Protein AF-A0AB37VZ58-F1 (afdb_monomer_lite)

pLDDT: mean 70.83, std 14.21, range [38.75, 91.62]

Sequence (86 aa):
MCDGRWWIDYLCINQADLVERAEQVRLMQQVYDRAHEVIVWLGDQSSDSDRAFNFIKLHDKIIQEANSDEQIRRSFDLQTDKYTAH

Structure (mmCIF, N/CA/C/O backbone):
data_AF-A0AB37VZ58-F1
#
_entry.id   AF-A0AB37VZ58-F1
#
loop_
_atom_site.group_PDB
_atom_site.id
_atom_site.type_symbol
_atom_site.label_atom_id
_atom_site.label_alt_id
_atom_site.label_comp_id
_atom_site.label_asym_id
_atom_site.label_entity_id
_atom_site.label_seq_id
_atom_site.pdbx_PDB_ins_code
_atom_site.Cartn_x
_atom_site.Cartn_y
_atom_site.Cartn_z
_atom_site.occupancy
_atom_site.B_iso_or_equiv
_atom_site.auth_seq_id
_atom_site.auth_comp_id
_atom_site.auth_asym_id
_atom_site.auth_atom_id
_atom_site.pdbx_PDB_model_num
ATOM 1 N N . MET A 1 1 ? -26.340 -12.885 -2.835 1.00 42.97 1 MET A N 1
ATOM 2 C CA . MET A 1 1 ? -25.133 -13.134 -3.648 1.00 42.97 1 MET A CA 1
ATOM 3 C C . MET A 1 1 ? -24.429 -11.801 -3.779 1.00 42.97 1 MET A C 1
ATOM 5 O O . MET A 1 1 ? -24.981 -10.905 -4.400 1.00 42.97 1 MET A O 1
ATOM 9 N N . CYS A 1 2 ? -23.326 -11.614 -3.062 1.00 47.75 2 CYS A N 1
ATOM 10 C CA . CYS A 1 2 ? -22.593 -10.354 -3.051 1.00 47.75 2 CYS A CA 1
ATOM 11 C C . CYS A 1 2 ? -21.649 -10.381 -4.251 1.00 47.75 2 CYS A C 1
ATOM 13 O O . CYS A 1 2 ? -20.664 -11.113 -4.229 1.00 47.75 2 CYS A O 1
ATOM 15 N N . ASP A 1 3 ? -21.983 -9.645 -5.305 1.00 57.41 3 ASP A N 1
ATOM 16 C CA . ASP A 1 3 ? -21.097 -9.459 -6.451 1.00 57.41 3 ASP A CA 1
ATOM 17 C C . ASP A 1 3 ? -20.031 -8.427 -6.044 1.00 57.41 3 ASP A C 1
ATOM 19 O O . ASP A 1 3 ? -20.203 -7.214 -6.179 1.00 57.41 3 ASP A O 1
ATOM 23 N N . GLY A 1 4 ? -18.993 -8.900 -5.351 1.00 69.75 4 GLY A N 1
ATOM 24 C CA . GLY A 1 4 ? -17.906 -8.056 -4.865 1.00 69.75 4 GLY A CA 1
ATOM 25 C C . GLY A 1 4 ? -16.991 -7.680 -6.023 1.00 69.75 4 GLY A C 1
ATOM 26 O O . GLY A 1 4 ? -16.429 -8.561 -6.666 1.00 69.75 4 GLY A O 1
ATOM 27 N N . ARG A 1 5 ? -16.822 -6.382 -6.297 1.00 76.06 5 ARG A N 1
ATOM 28 C CA . ARG A 1 5 ? -15.792 -5.900 -7.227 1.00 76.06 5 ARG A CA 1
ATOM 29 C C . ARG A 1 5 ? -14.459 -5.843 -6.492 1.00 76.06 5 ARG A C 1
ATOM 31 O O . ARG A 1 5 ? -14.324 -5.083 -5.537 1.00 76.06 5 ARG A O 1
ATOM 38 N N . TRP A 1 6 ? -13.500 -6.633 -6.955 1.00 81.94 6 TRP A N 1
ATOM 39 C CA . TRP A 1 6 ? -12.137 -6.658 -6.434 1.00 81.94 6 TRP A CA 1
ATOM 40 C C . TRP A 1 6 ? -11.242 -5.849 -7.359 1.00 81.94 6 TRP A C 1
ATOM 42 O O . TRP A 1 6 ? -11.318 -5.989 -8.579 1.00 81.94 6 TRP A O 1
ATOM 52 N N . TRP A 1 7 ? -10.396 -5.015 -6.771 1.00 87.00 7 TRP A N 1
ATOM 53 C CA . TRP A 1 7 ? -9.333 -4.335 -7.488 1.00 87.00 7 TRP A CA 1
ATOM 54 C C . TRP A 1 7 ? -8.003 -4.917 -7.020 1.00 87.00 7 TRP A C 1
ATOM 56 O O . TRP A 1 7 ? -7.721 -4.930 -5.824 1.00 87.00 7 TRP A O 1
ATOM 66 N N . ILE A 1 8 ? -7.231 -5.456 -7.962 1.00 87.50 8 ILE A N 1
ATOM 67 C CA . ILE A 1 8 ? -5.936 -6.092 -7.711 1.00 87.50 8 ILE A CA 1
ATOM 68 C C . ILE A 1 8 ? -4.930 -5.318 -8.556 1.00 87.50 8 ILE A C 1
ATOM 70 O O . ILE A 1 8 ? -4.909 -5.501 -9.772 1.00 87.50 8 ILE A O 1
ATOM 74 N N . ASP A 1 9 ? -4.135 -4.443 -7.935 1.00 82.38 9 ASP A N 1
ATOM 75 C CA . ASP A 1 9 ? -3.169 -3.560 -8.616 1.00 82.38 9 ASP A CA 1
ATOM 76 C C . ASP A 1 9 ? -2.338 -4.286 -9.681 1.00 82.38 9 ASP A C 1
ATOM 78 O O . ASP A 1 9 ? -2.205 -3.818 -10.809 1.00 82.38 9 ASP A O 1
ATOM 82 N N . TYR A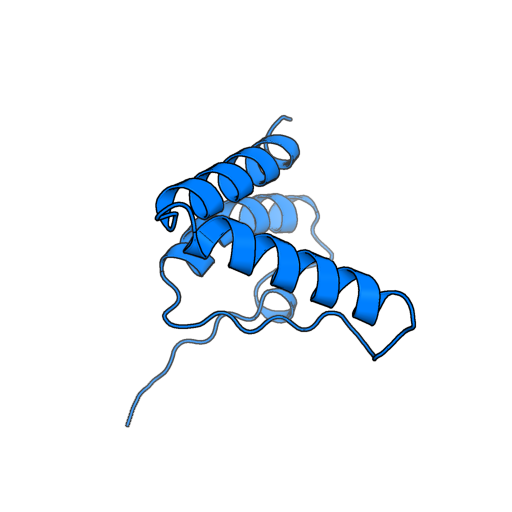 1 10 ? -1.844 -5.473 -9.351 1.00 83.00 10 TYR A N 1
ATOM 83 C CA . TYR A 1 10 ? -0.993 -6.277 -10.208 1.00 83.00 10 TYR A CA 1
ATOM 84 C C . TYR A 1 10 ? -1.690 -6.741 -11.493 1.00 83.00 10 TYR A C 1
ATOM 86 O O . TYR A 1 10 ? -1.033 -6.925 -12.513 1.00 83.00 10 TYR A O 1
ATOM 94 N N . LEU A 1 11 ? -3.011 -6.927 -11.451 1.00 84.50 11 LEU A N 1
ATOM 95 C CA . LEU A 1 11 ? -3.810 -7.370 -12.596 1.00 84.50 11 LEU A CA 1
ATOM 96 C C . LEU A 1 11 ? -4.485 -6.206 -13.325 1.00 84.50 11 LEU A C 1
ATOM 98 O O . LEU A 1 11 ? -4.700 -6.282 -14.531 1.00 84.50 11 LEU A O 1
ATOM 102 N N . CYS A 1 12 ? -4.860 -5.157 -12.596 1.00 84.94 12 CYS A N 1
ATOM 103 C CA . CYS A 1 12 ? -5.598 -4.019 -13.130 1.00 84.94 12 CYS A CA 1
ATOM 104 C C . CYS A 1 12 ? -4.694 -2.944 -13.743 1.00 84.94 12 CYS A C 1
ATOM 106 O O . CYS A 1 12 ? -5.200 -2.110 -14.488 1.00 84.94 12 CYS A O 1
ATOM 108 N N . ILE A 1 13 ? -3.397 -2.943 -13.423 1.00 85.56 13 ILE A N 1
ATOM 109 C CA . ILE A 1 13 ? -2.421 -1.988 -13.947 1.00 85.56 13 ILE A CA 1
ATOM 110 C C . ILE A 1 13 ? -1.483 -2.708 -14.906 1.00 85.56 13 ILE A C 1
ATOM 112 O O . ILE A 1 13 ? -0.832 -3.688 -14.533 1.00 85.56 13 ILE A O 1
ATOM 116 N N . ASN A 1 14 ? -1.341 -2.189 -16.123 1.00 86.75 14 ASN A N 1
ATOM 117 C CA . ASN A 1 14 ? -0.297 -2.655 -17.020 1.00 86.75 14 ASN A CA 1
ATOM 118 C C . ASN A 1 14 ? 1.086 -2.248 -16.496 1.00 86.75 14 ASN A C 1
ATOM 120 O O . ASN A 1 14 ? 1.536 -1.114 -16.640 1.00 86.75 14 ASN A O 1
ATOM 124 N N . GLN A 1 15 ? 1.797 -3.204 -15.908 1.00 81.75 15 GLN A N 1
ATOM 125 C CA . GLN A 1 15 ? 3.103 -2.947 -15.302 1.00 81.75 15 GLN A CA 1
ATOM 126 C C . GLN A 1 15 ? 4.202 -2.606 -16.322 1.00 81.75 15 GLN A C 1
ATOM 128 O O . GLN A 1 15 ? 5.232 -2.045 -15.937 1.00 81.75 15 GLN A O 1
ATOM 133 N N . ALA A 1 16 ? 4.003 -2.955 -17.599 1.00 90.56 16 ALA A N 1
ATOM 134 C CA . ALA A 1 16 ? 4.964 -2.716 -18.675 1.00 90.56 16 ALA A CA 1
ATOM 135 C C . ALA A 1 16 ? 4.826 -1.320 -19.304 1.00 90.56 16 ALA A C 1
ATOM 137 O O . ALA A 1 16 ? 5.790 -0.823 -19.888 1.00 90.56 16 ALA A O 1
ATOM 138 N N . ASP A 1 17 ? 3.661 -0.682 -19.171 1.00 91.62 17 ASP A N 1
ATOM 139 C CA . ASP A 1 17 ? 3.429 0.683 -19.636 1.00 91.62 17 ASP A CA 1
ATOM 140 C C . ASP A 1 17 ? 3.639 1.667 -18.481 1.00 91.62 17 ASP A C 1
ATOM 142 O O . ASP A 1 17 ? 2.825 1.792 -17.569 1.00 91.62 17 ASP A O 1
ATOM 146 N N . LEU A 1 18 ? 4.770 2.374 -18.511 1.00 88.12 18 LEU A N 1
ATOM 147 C CA . LEU A 1 18 ? 5.133 3.326 -17.462 1.00 88.12 18 LEU A CA 1
ATOM 148 C C . LEU A 1 18 ? 4.176 4.521 -17.381 1.00 88.12 18 LEU A C 1
ATOM 150 O O . LEU A 1 18 ? 4.014 5.074 -16.293 1.00 88.12 18 LEU A O 1
ATOM 154 N N . VAL A 1 19 ? 3.570 4.920 -18.502 1.00 88.00 19 VAL A N 1
ATOM 155 C CA . VAL A 1 19 ? 2.649 6.060 -18.561 1.00 88.00 19 VAL A CA 1
ATOM 156 C C . VAL A 1 19 ? 1.315 5.654 -17.950 1.00 88.00 19 VAL A C 1
ATOM 158 O O . VAL A 1 19 ? 0.866 6.297 -17.003 1.00 88.00 19 VAL A O 1
ATOM 161 N N . GLU A 1 20 ? 0.743 4.536 -18.399 1.00 87.38 20 GLU A N 1
ATOM 162 C CA . GLU A 1 20 ? -0.490 3.990 -17.819 1.00 87.38 20 GLU A CA 1
ATOM 163 C C . GLU A 1 20 ? -0.304 3.698 -16.326 1.00 87.38 20 GLU A C 1
ATOM 165 O O . GLU A 1 20 ? -1.137 4.073 -15.502 1.00 87.38 20 GLU A O 1
ATOM 170 N N . ARG A 1 21 ? 0.823 3.083 -15.948 1.00 85.12 21 ARG A N 1
ATOM 171 C CA . ARG A 1 21 ? 1.128 2.782 -14.549 1.00 85.12 21 ARG A CA 1
ATOM 172 C C . ARG A 1 21 ? 1.154 4.044 -13.699 1.00 85.12 21 ARG A C 1
ATOM 174 O O . ARG A 1 21 ? 0.587 4.034 -12.613 1.00 85.12 21 ARG A O 1
ATOM 181 N N . ALA A 1 22 ? 1.784 5.121 -14.165 1.00 84.69 22 ALA A N 1
ATOM 182 C CA . ALA A 1 22 ? 1.798 6.385 -13.433 1.00 84.69 22 ALA A CA 1
ATOM 183 C C . ALA A 1 22 ? 0.378 6.957 -13.261 1.00 84.69 22 ALA A C 1
ATOM 185 O O . ALA A 1 22 ? 0.014 7.396 -12.168 1.00 84.69 22 ALA A O 1
ATOM 186 N N . GLU A 1 23 ? -0.450 6.892 -14.306 1.00 86.94 23 GLU A N 1
ATOM 187 C CA . GLU A 1 23 ? -1.848 7.327 -14.248 1.00 86.94 23 GLU A CA 1
ATOM 188 C C . GLU A 1 23 ? -2.682 6.485 -13.274 1.00 86.94 23 GLU A C 1
ATOM 190 O O . GLU A 1 23 ? -3.412 7.041 -12.452 1.00 86.94 23 GLU A O 1
ATOM 195 N N . GLN A 1 24 ? -2.545 5.159 -13.315 1.00 84.69 24 GLN A N 1
ATOM 196 C CA . GLN A 1 24 ? -3.253 4.249 -12.416 1.00 84.69 24 GLN A CA 1
ATOM 197 C C . GLN A 1 24 ? -2.786 4.405 -10.970 1.00 84.69 24 GLN A C 1
ATOM 199 O O . GLN A 1 24 ? -3.622 4.461 -10.071 1.00 84.69 24 GLN A O 1
ATOM 204 N N . VAL A 1 25 ? -1.479 4.564 -10.732 1.00 84.31 25 VAL A N 1
ATOM 205 C CA . VAL A 1 25 ? -0.920 4.827 -9.395 1.00 84.31 25 VAL A CA 1
ATOM 206 C C . VAL A 1 25 ? -1.510 6.102 -8.795 1.00 84.31 25 VAL A C 1
ATOM 208 O O . VAL A 1 25 ? -1.874 6.117 -7.621 1.00 84.31 25 VAL A O 1
ATOM 211 N N . ARG A 1 26 ? -1.719 7.147 -9.604 1.00 83.38 26 ARG A N 1
ATOM 212 C CA . ARG A 1 26 ? -2.401 8.370 -9.157 1.00 83.38 26 ARG A CA 1
ATOM 213 C C . ARG A 1 26 ? -3.862 8.125 -8.753 1.00 83.38 26 ARG A C 1
ATOM 215 O O . ARG A 1 26 ? -4.385 8.817 -7.884 1.00 83.38 26 ARG A O 1
ATOM 222 N N . LEU A 1 27 ? -4.529 7.146 -9.364 1.00 84.31 27 LEU A N 1
ATOM 223 C CA . LEU A 1 27 ? -5.907 6.767 -9.038 1.00 84.31 27 LEU A CA 1
ATOM 224 C C . LEU A 1 27 ? -6.007 5.832 -7.824 1.00 84.31 27 LEU A C 1
ATOM 226 O O . LEU A 1 27 ? -7.074 5.775 -7.211 1.00 84.31 27 LEU A O 1
ATOM 230 N N . MET A 1 28 ? -4.923 5.146 -7.437 1.00 84.62 28 MET A N 1
ATOM 231 C CA . MET A 1 28 ? -4.914 4.192 -6.314 1.00 84.62 28 MET A CA 1
ATOM 232 C C . MET A 1 28 ? -5.418 4.816 -5.021 1.00 84.62 28 MET A C 1
ATOM 234 O O . MET A 1 28 ? -6.140 4.168 -4.271 1.00 84.62 28 MET A O 1
ATOM 238 N N . GLN A 1 29 ? -5.121 6.096 -4.802 1.00 79.44 29 GLN A N 1
ATOM 239 C CA . GLN A 1 29 ? -5.640 6.836 -3.662 1.00 79.44 29 GLN A CA 1
ATOM 240 C C . GLN A 1 29 ? -7.170 6.807 -3.600 1.00 79.44 29 GLN A C 1
ATOM 242 O O . GLN A 1 29 ? -7.732 6.480 -2.564 1.00 79.44 29 GLN A O 1
ATOM 247 N N . GLN A 1 30 ? -7.853 7.070 -4.716 1.00 83.81 30 GLN A N 1
ATOM 248 C CA . GLN A 1 30 ? -9.318 7.054 -4.770 1.00 83.81 30 GLN A CA 1
ATOM 249 C C . GLN A 1 30 ? -9.892 5.640 -4.656 1.00 83.81 30 GLN A C 1
ATOM 251 O O . GLN A 1 30 ? -11.003 5.465 -4.155 1.00 83.81 30 GLN A O 1
ATOM 256 N N . VAL A 1 31 ? -9.162 4.634 -5.145 1.00 85.44 31 VAL A N 1
ATOM 257 C CA . VAL A 1 31 ? -9.563 3.227 -5.039 1.00 85.44 31 VAL A CA 1
ATOM 258 C C . VAL A 1 31 ? -9.483 2.766 -3.586 1.00 85.44 31 VAL A C 1
ATOM 260 O O . VAL A 1 31 ? -10.461 2.231 -3.074 1.00 85.44 31 VAL A O 1
ATOM 263 N N . TYR A 1 32 ? -8.365 3.031 -2.909 1.00 82.69 32 TYR A N 1
ATOM 264 C CA . TYR A 1 32 ? -8.170 2.695 -1.500 1.00 82.69 32 TYR A CA 1
ATOM 265 C C . TYR A 1 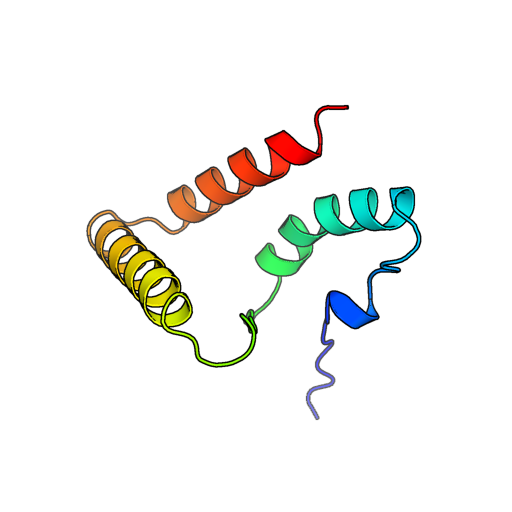32 ? -9.114 3.465 -0.580 1.00 82.69 32 TYR A C 1
ATOM 267 O O . TYR A 1 32 ? -9.664 2.877 0.343 1.00 82.69 32 TYR A O 1
ATOM 275 N N . ASP A 1 33 ? -9.381 4.737 -0.879 1.00 81.12 33 ASP A N 1
ATOM 276 C CA . ASP A 1 33 ? -10.317 5.572 -0.119 1.00 81.12 33 ASP A CA 1
ATOM 277 C C . ASP A 1 33 ? -11.760 5.036 -0.134 1.00 81.12 33 ASP A C 1
ATOM 279 O O . ASP A 1 33 ? -12.513 5.212 0.823 1.00 81.12 33 ASP A O 1
ATOM 283 N N . ARG A 1 34 ? -12.147 4.370 -1.228 1.00 81.75 34 ARG A N 1
ATOM 284 C CA . ARG A 1 34 ? -13.493 3.816 -1.438 1.00 81.75 34 ARG A CA 1
ATOM 285 C C . ARG A 1 34 ? -13.580 2.315 -1.172 1.00 81.75 34 ARG A C 1
ATOM 287 O O . ARG A 1 34 ? -14.676 1.756 -1.244 1.00 81.75 34 ARG A O 1
ATOM 294 N N . ALA A 1 35 ? -12.454 1.654 -0.920 1.00 82.44 35 ALA A N 1
ATOM 295 C CA . ALA A 1 35 ? -12.424 0.233 -0.630 1.00 82.44 35 ALA A CA 1
ATOM 296 C C . ALA A 1 35 ? -12.998 -0.016 0.768 1.00 82.44 35 ALA A C 1
ATOM 298 O O . ALA A 1 35 ? -12.654 0.666 1.728 1.00 82.44 35 ALA A O 1
ATOM 299 N N . HIS A 1 36 ? -13.872 -1.015 0.886 1.00 84.12 36 HIS A N 1
ATOM 300 C CA . HIS A 1 36 ? -14.343 -1.464 2.198 1.00 84.12 36 HIS A CA 1
ATOM 301 C C . HIS A 1 36 ? -13.195 -2.066 3.023 1.00 84.12 36 HIS A C 1
ATOM 303 O O . HIS A 1 36 ? -13.158 -1.932 4.240 1.00 84.12 36 HIS A O 1
ATOM 309 N N . GLU A 1 37 ? -12.264 -2.739 2.351 1.00 81.50 37 GLU A N 1
ATOM 310 C CA . GLU A 1 37 ? -11.095 -3.363 2.952 1.00 81.50 37 GLU A CA 1
ATOM 311 C C . GLU A 1 37 ? -9.952 -3.354 1.934 1.00 81.50 37 GLU A C 1
ATOM 313 O O . GLU A 1 37 ? -10.181 -3.522 0.733 1.00 81.50 37 GLU A O 1
ATOM 318 N N . VAL A 1 38 ? -8.724 -3.157 2.415 1.00 82.38 38 VAL A N 1
ATOM 319 C CA . VAL A 1 38 ? -7.507 -3.213 1.602 1.00 82.38 38 VAL A CA 1
ATOM 320 C C . VAL A 1 38 ? -6.627 -4.334 2.138 1.00 82.3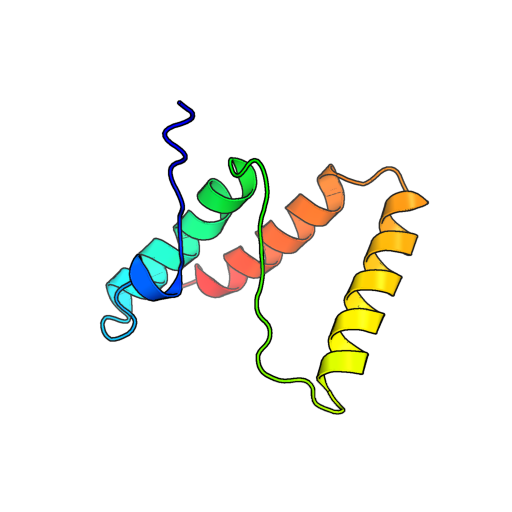8 38 VAL A C 1
ATOM 322 O O . VAL A 1 38 ? -6.233 -4.320 3.302 1.00 82.38 38 VAL A O 1
ATOM 325 N N . ILE A 1 39 ? -6.304 -5.297 1.275 1.00 82.88 39 ILE A N 1
ATOM 326 C CA . ILE A 1 39 ? -5.405 -6.410 1.586 1.00 82.88 39 ILE A CA 1
ATOM 327 C C . ILE A 1 39 ? -4.094 -6.168 0.843 1.00 82.88 39 ILE A C 1
ATOM 329 O O . ILE A 1 39 ? -4.086 -6.052 -0.379 1.00 82.88 39 ILE A O 1
ATOM 333 N N . VAL A 1 40 ? -2.987 -6.102 1.583 1.00 81.00 40 VAL A N 1
ATOM 334 C CA . VAL A 1 40 ? -1.642 -5.882 1.037 1.00 81.00 40 VAL A CA 1
ATOM 335 C C . VAL A 1 40 ? -0.787 -7.133 1.220 1.00 81.00 40 VAL A C 1
ATOM 337 O O . VAL A 1 40 ? -0.732 -7.707 2.309 1.00 81.00 40 VAL A O 1
ATOM 340 N N . TRP A 1 41 ? -0.081 -7.531 0.161 1.00 81.00 41 TRP A N 1
ATOM 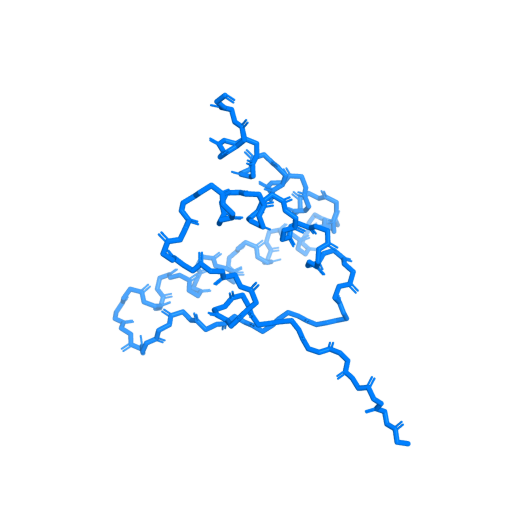341 C CA . TRP A 1 41 ? 0.941 -8.575 0.204 1.00 81.00 41 TRP A CA 1
ATOM 342 C C . TRP A 1 41 ? 2.327 -7.941 0.056 1.00 81.00 41 TRP A C 1
ATOM 344 O O . TRP A 1 41 ? 2.612 -7.287 -0.942 1.00 81.00 41 TRP A O 1
ATOM 354 N N . LEU A 1 42 ? 3.188 -8.122 1.059 1.00 75.00 42 LEU A N 1
ATOM 355 C CA . LEU A 1 42 ? 4.525 -7.510 1.119 1.00 75.00 42 LEU A CA 1
ATOM 356 C C . LEU A 1 42 ? 5.646 -8.458 0.654 1.00 75.00 42 LEU A C 1
ATOM 358 O O . LEU A 1 42 ? 6.819 -8.200 0.917 1.00 75.00 42 LEU A O 1
ATOM 362 N N . GLY A 1 43 ? 5.294 -9.552 -0.023 1.00 74.75 43 GLY A N 1
ATOM 363 C CA . GLY A 1 43 ? 6.218 -10.632 -0.360 1.00 74.75 43 GLY A CA 1
ATOM 364 C C . GLY A 1 43 ? 6.343 -11.677 0.750 1.00 74.75 43 GLY A C 1
ATOM 365 O O . GLY A 1 43 ? 5.594 -11.674 1.731 1.00 74.75 43 GLY A O 1
ATOM 366 N N . ASP A 1 44 ? 7.284 -12.600 0.569 1.00 79.06 44 ASP A N 1
ATOM 367 C CA . ASP A 1 44 ? 7.546 -13.671 1.528 1.00 79.06 44 ASP A CA 1
ATOM 368 C C . ASP A 1 44 ? 8.128 -13.137 2.842 1.00 79.06 44 ASP A C 1
ATOM 370 O O . ASP A 1 44 ? 8.734 -12.062 2.908 1.00 79.06 44 ASP A O 1
ATOM 374 N N . GLN A 1 45 ? 7.949 -13.908 3.917 1.00 74.38 45 GLN A N 1
ATOM 375 C CA . GLN A 1 45 ? 8.491 -13.545 5.218 1.00 74.38 45 GLN A CA 1
ATOM 376 C C . GLN A 1 45 ? 10.023 -13.470 5.149 1.00 74.38 45 GLN A C 1
ATOM 378 O O . GLN A 1 45 ? 10.706 -14.456 4.877 1.00 74.38 45 GLN A O 1
ATOM 383 N N . SER A 1 46 ? 10.556 -12.288 5.439 1.00 73.00 46 SER A N 1
ATOM 384 C CA . SER A 1 46 ? 11.985 -12.009 5.533 1.00 73.00 46 SER A CA 1
ATOM 385 C C . SER A 1 46 ? 12.282 -11.250 6.827 1.00 73.00 46 SER A C 1
ATOM 387 O O . SER A 1 46 ? 11.378 -10.695 7.456 1.00 73.00 46 SER A O 1
ATOM 389 N N . SER A 1 47 ? 13.557 -11.170 7.214 1.00 65.31 47 SER A N 1
ATOM 390 C CA . SER A 1 47 ? 13.991 -10.361 8.363 1.00 65.31 47 SER A CA 1
ATOM 391 C C . SER A 1 47 ? 13.611 -8.879 8.243 1.00 65.31 47 SER A C 1
ATOM 393 O O . SER A 1 47 ? 13.490 -8.187 9.254 1.00 65.31 47 SER A O 1
ATOM 395 N N . ASP A 1 48 ? 13.409 -8.382 7.020 1.00 67.38 48 ASP A N 1
ATOM 396 C CA . ASP A 1 48 ? 12.967 -7.009 6.770 1.00 67.38 48 ASP A CA 1
ATOM 397 C C . ASP A 1 48 ? 11.437 -6.863 6.797 1.00 67.38 48 ASP A C 1
ATOM 399 O O . ASP A 1 48 ? 10.933 -5.783 7.117 1.00 67.38 48 ASP A O 1
ATOM 403 N N . SER A 1 49 ? 10.683 -7.948 6.588 1.00 69.50 49 SER A N 1
ATOM 404 C CA . SER A 1 49 ? 9.222 -7.961 6.743 1.00 69.50 49 SER A CA 1
ATOM 405 C C . SER A 1 49 ? 8.825 -7.646 8.190 1.00 69.50 49 SER A C 1
ATOM 407 O O . SER A 1 49 ? 7.928 -6.836 8.422 1.00 69.50 49 SER A O 1
ATOM 409 N N . ASP A 1 50 ? 9.551 -8.184 9.177 1.00 70.94 50 ASP A N 1
ATOM 410 C CA . ASP A 1 50 ? 9.315 -7.892 10.599 1.00 70.94 50 ASP A CA 1
ATOM 411 C C . ASP A 1 50 ? 9.501 -6.402 10.923 1.00 70.94 50 ASP A C 1
ATOM 413 O O . ASP A 1 50 ? 8.746 -5.828 11.711 1.00 70.94 50 ASP A O 1
ATOM 417 N N . ARG A 1 51 ? 10.475 -5.739 10.286 1.00 67.81 51 ARG A N 1
ATOM 418 C CA . ARG A 1 51 ? 10.700 -4.293 10.441 1.00 67.81 51 ARG A CA 1
ATOM 419 C C . ARG A 1 51 ? 9.547 -3.480 9.862 1.00 67.81 51 ARG A C 1
ATOM 421 O O . ARG A 1 51 ? 9.086 -2.553 10.525 1.00 67.81 51 ARG A O 1
ATOM 428 N N . ALA A 1 52 ? 9.058 -3.847 8.678 1.00 70.38 52 ALA A N 1
ATOM 429 C CA . ALA A 1 52 ? 7.918 -3.187 8.046 1.00 70.38 52 ALA A CA 1
ATOM 430 C C . ALA A 1 52 ? 6.638 -3.337 8.888 1.00 70.38 52 ALA A C 1
ATOM 432 O O . ALA A 1 52 ? 5.968 -2.347 9.179 1.00 70.38 52 ALA A O 1
ATOM 433 N N . PHE A 1 53 ? 6.337 -4.546 9.374 1.00 74.69 53 PHE A N 1
ATOM 434 C CA . PHE A 1 53 ? 5.178 -4.774 10.241 1.00 74.69 53 PHE A CA 1
ATOM 435 C C . PHE A 1 53 ? 5.298 -4.060 11.588 1.00 74.69 53 PHE A C 1
ATOM 437 O O . PHE A 1 53 ? 4.306 -3.529 12.086 1.00 74.69 53 PHE A O 1
ATOM 444 N N . ASN A 1 54 ? 6.491 -4.011 12.184 1.00 73.06 54 ASN A N 1
ATOM 445 C CA . ASN A 1 54 ? 6.711 -3.261 13.420 1.00 73.06 54 ASN A CA 1
ATOM 446 C C . ASN A 1 54 ? 6.547 -1.752 13.212 1.00 73.06 54 ASN A C 1
ATOM 448 O O . ASN A 1 54 ? 5.978 -1.092 14.077 1.00 73.06 54 ASN A O 1
ATOM 452 N N . PHE A 1 55 ? 6.979 -1.217 12.067 1.00 72.38 55 PHE A N 1
ATOM 453 C CA . PHE A 1 55 ? 6.746 0.178 11.701 1.00 72.38 55 PHE A CA 1
ATOM 454 C C . PHE A 1 55 ? 5.247 0.478 11.563 1.00 72.38 55 PHE A C 1
ATOM 456 O O . PHE A 1 55 ? 4.764 1.422 12.181 1.00 72.38 55 PHE A O 1
ATOM 463 N N . ILE A 1 56 ? 4.495 -0.371 10.851 1.00 73.75 56 ILE A N 1
ATOM 464 C CA . ILE A 1 56 ? 3.037 -0.229 10.695 1.00 73.75 56 ILE A CA 1
ATOM 465 C C . ILE A 1 56 ? 2.334 -0.283 12.059 1.00 73.75 56 ILE A C 1
ATOM 467 O O . ILE A 1 56 ? 1.519 0.583 12.363 1.00 73.75 56 ILE A O 1
ATOM 471 N N . LYS A 1 57 ? 2.690 -1.246 12.919 1.00 75.31 57 LYS A N 1
ATOM 472 C CA . LYS A 1 57 ? 2.120 -1.377 14.273 1.00 75.31 57 LYS A CA 1
ATOM 473 C C . LYS A 1 57 ? 2.455 -0.194 15.180 1.00 75.31 57 LYS A C 1
ATOM 475 O O . LYS A 1 57 ? 1.632 0.199 16.001 1.00 75.31 57 LYS A O 1
ATOM 480 N N . LEU A 1 58 ? 3.674 0.341 15.085 1.00 69.56 58 LEU A N 1
ATOM 481 C CA . LEU A 1 58 ? 4.078 1.521 15.848 1.00 69.56 58 LEU A CA 1
ATOM 482 C C . LEU A 1 58 ? 3.291 2.751 15.392 1.00 69.56 58 LEU A C 1
ATOM 484 O O . LEU A 1 58 ? 2.831 3.524 16.226 1.00 69.56 58 LEU A O 1
ATOM 488 N N . HIS A 1 59 ? 3.113 2.899 14.081 1.00 65.94 59 HIS A N 1
ATOM 489 C CA . HIS A 1 59 ? 2.351 3.987 13.488 1.00 65.94 59 HIS A CA 1
ATOM 490 C C . HIS A 1 59 ? 0.871 3.917 13.903 1.00 65.94 59 HIS A C 1
ATOM 492 O O . HIS A 1 59 ? 0.333 4.908 14.384 1.00 65.94 59 HIS A O 1
ATOM 498 N N . ASP A 1 60 ? 0.249 2.734 13.839 1.00 67.69 60 ASP A N 1
ATOM 499 C CA . ASP A 1 60 ? -1.136 2.500 14.278 1.00 67.69 60 ASP A CA 1
ATOM 500 C C . ASP A 1 60 ? -1.355 2.884 15.753 1.00 67.69 60 ASP A C 1
ATOM 502 O O . ASP A 1 60 ? -2.310 3.581 16.084 1.00 67.69 60 ASP A O 1
ATOM 506 N N . LYS A 1 61 ? -0.409 2.552 16.645 1.00 64.94 61 LYS A N 1
ATOM 507 C CA . LYS A 1 61 ? -0.464 2.988 18.053 1.00 64.94 61 LYS A CA 1
ATOM 508 C C . LYS A 1 61 ? -0.433 4.510 18.216 1.00 64.94 61 LYS A C 1
ATOM 510 O O . LYS A 1 61 ? -1.193 5.044 19.017 1.00 64.94 61 LYS A O 1
ATOM 515 N N . ILE A 1 62 ? 0.421 5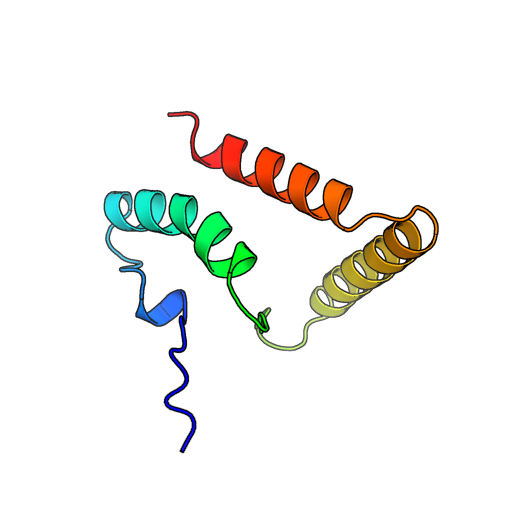.202 17.459 1.00 65.69 62 ILE A N 1
ATOM 516 C CA . ILE A 1 62 ? 0.536 6.671 17.502 1.00 65.69 62 ILE A CA 1
ATOM 517 C C . ILE A 1 62 ? -0.757 7.333 16.995 1.00 65.69 62 ILE A C 1
ATOM 519 O O . ILE A 1 62 ? -1.184 8.358 17.522 1.00 65.69 62 ILE A O 1
ATOM 523 N N . ILE A 1 63 ? -1.410 6.721 16.008 1.00 61.72 63 ILE A N 1
ATOM 524 C CA . ILE A 1 63 ? -2.669 7.194 15.420 1.00 61.72 63 ILE A CA 1
ATOM 525 C C . ILE A 1 63 ? -3.875 6.898 16.313 1.00 61.72 63 ILE A C 1
ATOM 527 O O . ILE A 1 63 ? -4.800 7.701 16.365 1.00 61.72 63 ILE A O 1
ATOM 531 N N . GLN A 1 64 ? -3.889 5.791 17.053 1.00 59.09 64 GLN A N 1
ATOM 532 C CA . GLN A 1 64 ? -4.985 5.530 17.988 1.00 59.09 64 GLN A CA 1
ATOM 533 C C . GLN A 1 64 ? -4.963 6.459 19.212 1.00 59.09 64 GLN A C 1
ATOM 535 O O . GLN A 1 64 ? -6.023 6.780 19.744 1.00 59.09 64 GLN A O 1
ATOM 540 N N . GLU A 1 65 ? -3.791 6.935 19.646 1.00 58.44 65 GLU A N 1
ATOM 541 C CA . GLU A 1 65 ? -3.679 7.879 20.772 1.00 58.44 65 GLU A CA 1
ATOM 542 C C . GLU A 1 65 ? -4.022 9.326 20.389 1.00 58.44 65 GLU A C 1
ATOM 544 O O . GLU A 1 65 ? -4.531 10.092 21.209 1.00 58.44 65 GLU A O 1
ATOM 549 N N . ALA A 1 66 ? -3.807 9.702 19.132 1.00 57.66 66 ALA A N 1
ATOM 550 C CA . ALA A 1 66 ? -4.252 10.971 18.583 1.00 57.66 66 ALA A CA 1
ATOM 551 C C . ALA A 1 66 ? -5.358 10.682 17.571 1.00 57.66 66 ALA A C 1
ATOM 553 O O . ALA A 1 66 ? -4.994 10.413 16.453 1.00 57.66 66 ALA A O 1
ATOM 554 N N . ASN A 1 67 ? -6.658 10.711 17.898 1.00 61.03 67 ASN A N 1
ATOM 555 C CA . ASN A 1 67 ? -7.783 10.492 16.948 1.00 61.03 67 ASN A CA 1
ATOM 556 C C . ASN A 1 67 ? -7.449 10.854 15.468 1.00 61.03 67 ASN A C 1
ATOM 558 O O . ASN A 1 67 ? -7.483 12.034 15.115 1.00 61.03 67 ASN A O 1
ATOM 562 N N . SER A 1 68 ? -7.077 9.877 14.618 1.00 57.00 68 SER A N 1
ATOM 563 C CA . SER A 1 68 ? -6.340 10.143 13.357 1.00 57.00 68 SER A CA 1
ATOM 564 C C . SER A 1 68 ? -6.735 9.280 12.153 1.00 57.00 68 SER A C 1
ATOM 566 O O . SER A 1 68 ? -5.875 8.748 11.456 1.00 57.00 68 SER A O 1
ATOM 568 N N . ASP A 1 69 ? -8.012 9.241 11.784 1.00 53.53 69 ASP A N 1
ATOM 569 C CA . ASP A 1 69 ? -8.360 8.819 10.414 1.00 53.53 69 ASP A CA 1
ATOM 570 C C . ASP A 1 69 ? -7.926 9.870 9.369 1.00 53.53 69 ASP A C 1
ATOM 572 O O . ASP A 1 69 ? -7.589 9.545 8.229 1.00 53.53 69 ASP A O 1
ATOM 576 N N . GLU A 1 70 ? -7.873 11.150 9.756 1.00 55.00 70 GLU A N 1
ATOM 577 C CA . GLU A 1 70 ? -7.549 12.254 8.841 1.00 55.00 70 GLU A CA 1
ATOM 578 C C . GLU A 1 70 ? -6.030 12.430 8.623 1.00 55.00 70 GLU A C 1
ATOM 580 O O . GLU A 1 70 ? -5.596 12.843 7.546 1.00 55.00 70 GLU A O 1
ATOM 585 N N . GLN A 1 71 ? -5.191 12.090 9.614 1.00 54.84 71 GLN A N 1
ATOM 586 C CA . GLN A 1 71 ? -3.732 12.266 9.510 1.00 54.84 71 GLN A CA 1
ATOM 587 C C . GLN A 1 71 ? -3.040 11.149 8.718 1.00 54.84 71 GLN A C 1
ATOM 589 O O . GLN A 1 71 ? -2.075 11.435 8.004 1.00 54.84 71 GLN A O 1
ATOM 594 N N . ILE A 1 72 ? -3.545 9.905 8.780 1.00 53.69 72 ILE A N 1
ATOM 595 C CA . ILE A 1 72 ? -3.080 8.819 7.896 1.00 53.69 72 ILE A CA 1
ATOM 596 C C . ILE A 1 72 ? -3.336 9.204 6.441 1.00 53.69 72 ILE A C 1
ATOM 598 O O . ILE A 1 72 ? -2.418 9.135 5.622 1.00 53.69 72 ILE A O 1
ATOM 602 N N . ARG A 1 73 ? -4.566 9.652 6.141 1.00 55.59 73 ARG A N 1
ATOM 603 C CA . ARG A 1 73 ? -4.973 10.113 4.806 1.00 55.59 73 ARG A CA 1
ATOM 604 C C . ARG A 1 73 ? -4.037 11.208 4.287 1.00 55.59 73 ARG A C 1
ATOM 606 O O . ARG A 1 73 ? -3.443 11.017 3.231 1.00 55.59 73 ARG A O 1
ATOM 613 N N . ARG A 1 74 ? -3.779 12.258 5.083 1.00 56.06 74 ARG A N 1
ATOM 614 C CA . ARG A 1 74 ? -2.848 13.345 4.712 1.00 56.06 74 ARG A CA 1
ATOM 615 C C . ARG A 1 74 ? -1.408 12.886 4.470 1.00 56.06 74 ARG A C 1
ATOM 617 O O . ARG A 1 74 ? -0.745 13.429 3.591 1.00 56.06 74 ARG A O 1
ATOM 624 N N . SER A 1 75 ? -0.894 11.924 5.240 1.00 55.03 75 SER A N 1
ATOM 625 C CA . SER A 1 75 ? 0.462 11.401 4.997 1.00 55.03 75 SER A CA 1
ATOM 626 C C . SER A 1 75 ? 0.537 10.575 3.717 1.00 55.03 75 SER A C 1
ATOM 628 O O . SER A 1 75 ? 1.530 10.673 3.000 1.00 55.03 75 SER A O 1
ATOM 630 N N . PHE A 1 76 ? -0.511 9.805 3.406 1.00 56.38 76 PHE A N 1
ATOM 631 C CA . PHE A 1 76 ? -0.605 9.100 2.130 1.00 56.38 76 PHE A CA 1
ATOM 632 C C . PHE A 1 76 ? -0.697 10.088 0.958 1.00 56.38 76 PHE A C 1
ATOM 634 O O . PHE A 1 76 ? 0.095 9.941 0.033 1.00 56.38 76 PHE A O 1
ATOM 641 N N . ASP A 1 77 ? -1.535 11.135 1.054 1.00 54.28 77 ASP A N 1
ATOM 642 C CA . ASP A 1 77 ? -1.662 12.220 0.056 1.00 54.28 77 ASP A CA 1
ATOM 643 C C . ASP A 1 77 ? -0.301 12.863 -0.283 1.00 54.28 77 ASP A C 1
ATOM 645 O O . ASP A 1 77 ? 0.078 12.995 -1.446 1.00 54.28 77 ASP A O 1
ATOM 649 N N . LEU A 1 78 ? 0.488 13.209 0.743 1.00 53.25 78 LEU A N 1
ATOM 650 C CA . LEU A 1 78 ? 1.818 13.813 0.575 1.00 53.25 78 LEU A CA 1
ATOM 651 C C . LEU A 1 78 ? 2.835 12.865 -0.071 1.00 53.25 78 LEU A C 1
ATOM 653 O O . LEU A 1 78 ? 3.837 13.308 -0.641 1.00 53.25 78 LEU A O 1
ATOM 657 N N . GLN A 1 79 ? 2.624 11.557 0.070 1.00 51.03 79 GLN A N 1
ATOM 658 C CA . GLN A 1 79 ? 3.492 10.549 -0.512 1.00 51.03 79 GLN A CA 1
ATOM 659 C C . GLN A 1 79 ? 3.120 10.293 -1.974 1.00 51.03 79 GLN A C 1
ATOM 661 O O . GLN A 1 79 ? 4.036 10.119 -2.774 1.00 51.03 79 GLN A O 1
ATOM 666 N N . THR A 1 80 ? 1.836 10.367 -2.346 1.00 50.31 80 THR A N 1
ATOM 667 C CA . THR A 1 80 ? 1.371 10.352 -3.744 1.00 50.31 80 THR A CA 1
ATOM 668 C C . THR A 1 80 ? 1.799 11.604 -4.510 1.00 50.31 80 THR A C 1
ATOM 670 O O . THR A 1 80 ? 2.251 11.468 -5.646 1.00 50.31 80 THR A O 1
ATOM 673 N N . ASP A 1 81 ? 1.785 12.786 -3.881 1.00 48.34 81 ASP A N 1
ATOM 674 C CA . ASP A 1 81 ? 2.207 14.057 -4.501 1.00 48.34 81 ASP A CA 1
ATOM 675 C C . ASP A 1 81 ? 3.671 14.067 -4.985 1.00 48.34 81 ASP A C 1
ATOM 677 O O . ASP A 1 81 ? 4.027 14.757 -5.943 1.00 48.34 81 ASP A O 1
ATOM 681 N N . LYS A 1 82 ? 4.542 13.253 -4.375 1.00 48.75 82 LYS A N 1
ATOM 682 C CA . LYS A 1 82 ? 5.941 13.098 -4.813 1.00 48.75 82 LYS A CA 1
ATOM 683 C C . LYS A 1 82 ? 6.093 12.297 -6.108 1.00 48.75 82 LYS A C 1
ATOM 685 O O . LYS A 1 82 ? 7.134 12.404 -6.749 1.00 48.75 82 LYS A O 1
ATOM 690 N N . TYR A 1 83 ? 5.089 11.508 -6.487 1.00 42.00 83 TYR A N 1
ATOM 691 C CA . TYR A 1 83 ? 5.089 10.706 -7.716 1.00 42.00 83 TYR A CA 1
ATOM 692 C C . TYR A 1 83 ? 4.286 11.357 -8.853 1.00 42.00 83 TYR A C 1
ATOM 694 O O . TYR A 1 83 ? 4.379 10.906 -9.991 1.00 42.00 83 TYR A O 1
ATOM 702 N N . THR A 1 84 ? 3.528 12.421 -8.569 1.00 43.47 84 THR A N 1
ATOM 703 C CA . THR A 1 84 ? 2.766 13.218 -9.548 1.00 43.47 84 THR A CA 1
ATOM 704 C C . THR A 1 84 ? 3.455 14.510 -9.984 1.00 43.47 84 THR A C 1
ATOM 706 O O . THR A 1 84 ? 2.969 15.157 -10.909 1.00 43.47 84 THR A O 1
ATOM 709 N N . ALA A 1 85 ? 4.579 14.891 -9.370 1.00 42.72 85 ALA A N 1
ATOM 710 C CA . ALA A 1 85 ? 5.366 16.056 -9.770 1.00 42.72 85 ALA A CA 1
ATOM 711 C C . ALA A 1 85 ? 6.320 15.735 -10.942 1.00 42.72 85 ALA A C 1
ATOM 713 O O . ALA A 1 85 ? 7.533 15.622 -10.755 1.00 42.72 85 ALA A O 1
ATOM 714 N N . HIS A 1 86 ? 5.765 15.614 -12.150 1.00 38.75 86 HIS A N 1
ATOM 715 C CA . HIS A 1 86 ? 6.487 15.779 -13.417 1.00 38.75 86 HIS A CA 1
ATOM 716 C C . HIS A 1 86 ? 5.651 16.573 -14.418 1.00 38.75 86 HIS A C 1
ATOM 718 O O . HIS A 1 86 ? 4.451 16.255 -14.570 1.00 38.75 86 HIS A O 1
#

InterPro domains:
  IPR010730 Heterokaryon incompatibility [PF06985] (7-70)
  IPR052895 Heterokaryon Regulation/Transcriptional Modulator [PTHR24148] (6-60)

Radius of gyration: 15.34 Å; chains: 1; bounding box: 39×30×40 Å

Foldseek 3Di:
DDPDDDDDLVVNADPVDPVSNLVVLLCVLVVVVPDPDDDDDPDDDDPVVVVVVVVVVVVVVVCVVPVDPPPVSVVVVVVNVVSPPD
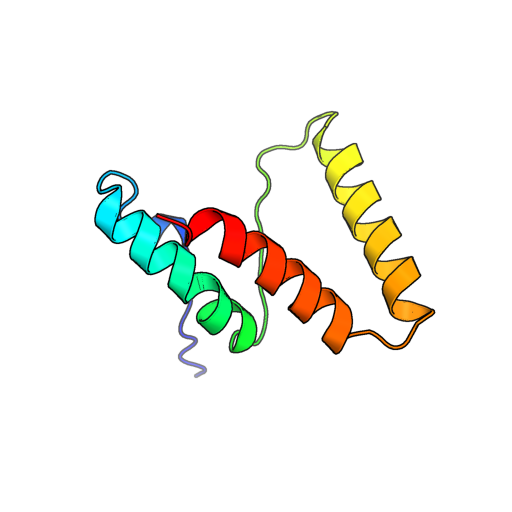
Secondary structure (DSSP, 8-state):
---PPP--HHHHS-TT-HHHHHHHHHHHHHHHHH-S-------S--HHHHHHHHHHHHHHHHHHHTT-HHHHHHHHHHHHHHHH--

Organism: NCBI:txid119927